Protein AF-A0A068NVN5-F1 (afdb_monomer)

Secondary structure (DSSP, 8-state):
--HHHHHHHHHHHHH-TTT--HHHHHHHHHHHHHHT--TTHHHHHHHHHHHHHHHHHHHHTTS-HHHHHHHHHHHHHHHHHHHHHHHHHHHTHHHHHHHHHHHHHHHHHHHHHHHHHHTS----PPPPHHHHHHHHHHHHH-TT-HHHHHHHH-

Organism: NCBI:txid661478

pLDDT: mean 79.64, std 9.5, range [50.78, 91.25]

Radius of gyration: 23.35 Å; Cα contacts (8 Å, |Δi|>4): 118; chains: 1; bounding box: 55×25×64 Å

Mean predicted aligned error: 10.48 Å

Solvent-accessible surface area (backbone atoms only — not comparable to full-atom values): 8591 Å² total; per-residue (Å²): 131,62,71,66,64,52,50,52,54,39,48,47,32,52,70,35,81,92,54,51,39,66,66,56,49,44,49,53,51,51,52,57,53,60,73,66,49,78,76,72,49,44,55,53,53,16,49,54,27,37,52,52,13,52,51,45,53,61,53,37,77,78,46,59,73,77,56,29,69,65,48,49,60,54,19,50,48,27,38,51,51,15,50,53,33,43,4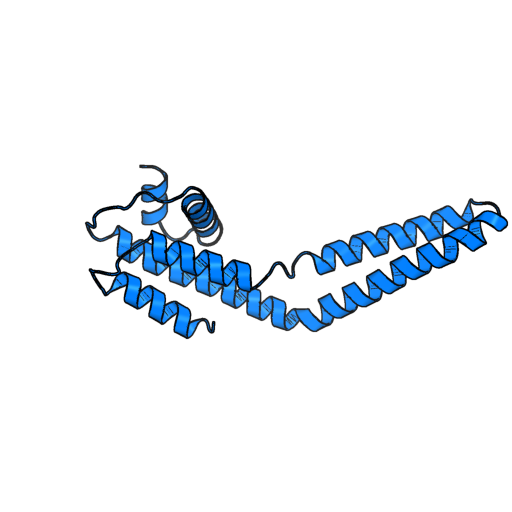8,54,45,58,72,44,42,62,61,47,50,53,50,51,52,50,49,53,50,51,48,52,53,48,49,57,36,43,44,61,51,67,75,43,98,63,91,80,73,85,72,52,72,71,46,50,54,50,50,53,53,43,47,74,75,48,77,82,56,67,65,58,56,49,69,74,76,110

Structure (mmCIF, N/CA/C/O backbone):
data_AF-A0A068NVN5-F1
#
_entry.id   AF-A0A068NVN5-F1
#
loop_
_atom_site.group_PDB
_atom_site.id
_atom_site.type_symbol
_atom_site.label_atom_id
_atom_site.label_alt_id
_atom_site.label_comp_id
_atom_site.label_asym_id
_atom_site.label_entity_id
_atom_site.label_seq_id
_atom_site.pdbx_PDB_ins_code
_atom_site.Cartn_x
_atom_site.Cartn_y
_atom_site.Cartn_z
_atom_site.occupancy
_atom_site.B_iso_or_equiv
_atom_site.auth_seq_id
_atom_site.auth_comp_id
_atom_site.auth_asym_id
_atom_site.auth_atom_id
_atom_site.pdbx_PDB_model_num
ATOM 1 N N . MET A 1 1 ? 3.535 -1.282 13.995 1.00 75.00 1 MET A N 1
ATOM 2 C CA . MET A 1 1 ? 2.955 -2.005 15.143 1.00 75.00 1 MET A CA 1
ATOM 3 C C . MET A 1 1 ? 2.669 -3.443 14.727 1.00 75.00 1 MET A C 1
ATOM 5 O O . MET A 1 1 ? 2.197 -3.613 13.598 1.00 75.00 1 MET A O 1
ATOM 9 N N . PRO A 1 2 ? 3.008 -4.453 15.550 1.00 83.38 2 PRO A N 1
ATOM 10 C CA . PRO A 1 2 ? 2.592 -5.840 15.318 1.00 83.38 2 PRO A CA 1
ATOM 11 C C . PRO A 1 2 ? 1.057 -5.949 15.304 1.00 83.38 2 PRO A C 1
ATOM 13 O O . PRO A 1 2 ? 0.369 -5.075 15.832 1.00 83.38 2 PRO A O 1
ATOM 16 N N . VAL A 1 3 ? 0.511 -6.961 14.626 1.00 83.81 3 VAL A N 1
ATOM 17 C CA . VAL A 1 3 ? -0.946 -7.087 14.413 1.00 83.81 3 VAL A CA 1
ATOM 18 C C . VAL A 1 3 ? -1.669 -7.369 15.733 1.00 83.81 3 VAL A C 1
ATOM 20 O O . VAL A 1 3 ? -2.780 -6.893 15.944 1.00 83.81 3 VAL A O 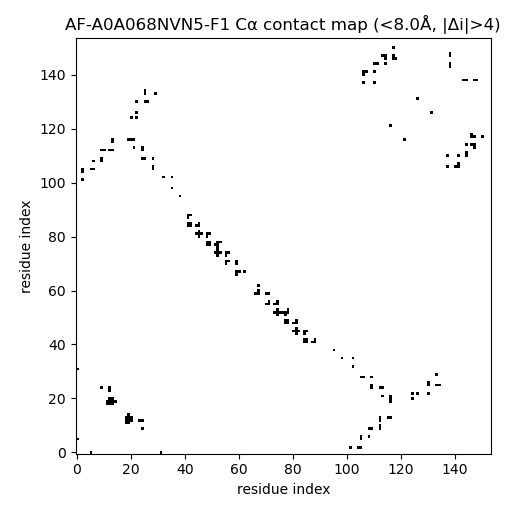1
ATOM 23 N N . GLU A 1 4 ? -1.000 -8.061 16.647 1.00 86.25 4 GLU A N 1
ATOM 24 C CA . GLU A 1 4 ? -1.485 -8.430 17.972 1.00 86.25 4 GLU A CA 1
ATOM 25 C C . GLU A 1 4 ? -1.773 -7.187 18.830 1.00 86.25 4 GLU A C 1
ATOM 27 O O . GLU A 1 4 ? -2.867 -7.042 19.366 1.00 86.25 4 GLU A O 1
ATOM 32 N N . GLU A 1 5 ? -0.849 -6.221 18.869 1.00 86.88 5 GLU A N 1
ATOM 33 C CA . GLU A 1 5 ? -1.046 -4.962 19.607 1.00 86.88 5 GLU A CA 1
ATOM 34 C C . GLU A 1 5 ? -2.167 -4.107 18.977 1.00 86.88 5 GLU A C 1
ATOM 36 O O . GLU A 1 5 ? -2.902 -3.405 19.674 1.00 86.88 5 GLU A O 1
ATOM 41 N N . ILE A 1 6 ? -2.353 -4.184 17.651 1.00 86.56 6 ILE A N 1
ATOM 42 C CA . ILE A 1 6 ? -3.479 -3.522 16.970 1.00 86.56 6 ILE A CA 1
ATOM 43 C C . ILE A 1 6 ? -4.808 -4.162 17.399 1.00 86.56 6 ILE A C 1
ATOM 45 O O . ILE A 1 6 ? -5.768 -3.438 17.675 1.00 86.56 6 ILE A O 1
ATOM 49 N N . ALA A 1 7 ? -4.859 -5.494 17.486 1.00 86.69 7 ALA A N 1
ATOM 50 C CA . ALA A 1 7 ? -6.036 -6.228 17.939 1.00 86.69 7 ALA A CA 1
ATOM 51 C C . ALA A 1 7 ? -6.421 -5.843 19.377 1.00 86.69 7 ALA A C 1
ATOM 53 O O . ALA A 1 7 ? -7.589 -5.550 19.632 1.00 86.69 7 ALA A O 1
ATOM 54 N N . GLU A 1 8 ? -5.446 -5.747 20.285 1.00 87.75 8 GLU A N 1
ATOM 55 C CA . GLU A 1 8 ? -5.670 -5.305 21.669 1.00 87.75 8 GLU A CA 1
ATOM 56 C C . GLU A 1 8 ? -6.242 -3.883 21.734 1.00 87.75 8 GLU A C 1
ATOM 58 O O . GLU A 1 8 ? -7.204 -3.627 22.460 1.00 87.75 8 GLU A O 1
ATOM 63 N N . ARG A 1 9 ? -5.717 -2.948 20.929 1.00 84.69 9 ARG A N 1
ATOM 64 C CA . ARG A 1 9 ? -6.247 -1.574 20.874 1.00 84.69 9 ARG A CA 1
ATOM 65 C C . ARG A 1 9 ? -7.665 -1.515 20.322 1.00 84.69 9 ARG A C 1
ATOM 67 O O . ARG A 1 9 ? -8.476 -0.722 20.803 1.00 84.69 9 ARG A O 1
ATOM 74 N N . PHE A 1 10 ? -7.979 -2.329 19.317 1.00 87.81 10 PHE A N 1
ATOM 75 C CA . PHE A 1 10 ? -9.347 -2.446 18.820 1.00 87.81 10 PHE A CA 1
ATOM 76 C C . PHE A 1 10 ? -10.273 -3.036 19.877 1.00 87.81 10 PHE A C 1
ATOM 78 O O . PHE A 1 10 ? -11.377 -2.529 20.058 1.00 87.81 10 PHE A O 1
ATOM 85 N N . GLU A 1 11 ? -9.823 -4.040 20.624 1.00 85.44 11 GLU A N 1
ATOM 86 C CA . GLU A 1 11 ? -10.604 -4.626 21.706 1.00 85.44 11 GLU A CA 1
ATOM 87 C C . GLU A 1 11 ? -10.858 -3.629 22.844 1.00 85.44 11 GLU A C 1
ATOM 89 O O . GLU A 1 11 ? -11.993 -3.527 23.310 1.00 85.44 11 GLU A O 1
ATOM 94 N N . GLN A 1 12 ? -9.864 -2.826 23.229 1.00 84.75 12 GLN A N 1
ATOM 95 C CA . GLN A 1 12 ? -10.041 -1.715 24.174 1.00 84.75 12 GLN A CA 1
ATOM 96 C C . GLN A 1 12 ? -11.086 -0.712 23.665 1.00 84.75 12 GLN A C 1
ATOM 98 O O . GLN A 1 12 ? -11.999 -0.340 24.402 1.00 84.75 12 GLN A O 1
ATOM 103 N N . CYS A 1 13 ? -11.027 -0.356 22.376 1.00 81.50 13 CYS A N 1
ATOM 104 C CA . CYS A 1 13 ? -12.021 0.503 21.724 1.00 81.50 13 CYS A CA 1
ATOM 105 C C . CYS A 1 13 ? -13.424 -0.124 21.653 1.00 81.50 13 CYS A C 1
ATOM 107 O O . CYS A 1 13 ? -14.382 0.588 21.377 1.00 81.50 13 CYS A O 1
ATOM 109 N N . VAL A 1 14 ? -13.583 -1.433 21.853 1.00 83.94 14 VAL A N 1
ATOM 110 C CA . VAL A 1 14 ? -14.904 -2.078 21.918 1.00 83.94 14 VAL A CA 1
ATOM 111 C C . VAL A 1 14 ? -15.381 -2.229 23.359 1.00 83.94 14 VAL A C 1
ATOM 113 O O . VAL A 1 14 ? -16.564 -2.005 23.620 1.00 83.94 14 VAL A O 1
ATOM 116 N N . ARG A 1 15 ? -14.494 -2.626 24.278 1.00 82.94 15 ARG A N 1
ATOM 117 C CA . ARG A 1 15 ? -14.827 -2.971 25.668 1.00 82.94 15 ARG A CA 1
ATOM 118 C C . ARG A 1 15 ? -15.029 -1.757 26.563 1.00 82.94 15 ARG A C 1
ATOM 120 O O . ARG A 1 15 ? -15.884 -1.807 27.440 1.00 82.94 15 ARG A O 1
ATOM 127 N N . GLU A 1 16 ? -14.256 -0.690 26.376 1.00 80.06 16 GLU A N 1
ATOM 128 C CA . GLU A 1 16 ? -14.316 0.472 27.261 1.00 80.06 16 GLU A CA 1
ATOM 129 C C . GLU A 1 16 ? -15.396 1.463 26.804 1.00 80.06 16 GLU A C 1
ATOM 131 O O . GLU A 1 16 ? -15.252 2.074 25.742 1.00 80.06 16 GLU A O 1
ATOM 136 N N . PRO A 1 17 ? -16.459 1.706 27.598 1.00 69.38 17 PRO A N 1
ATOM 137 C CA . PRO A 1 17 ? -17.537 2.615 27.203 1.00 69.38 17 PRO A CA 1
ATOM 138 C C . PRO A 1 17 ? -17.049 4.051 26.960 1.00 69.38 17 PRO A C 1
ATOM 140 O O . PRO A 1 17 ? -17.569 4.755 26.101 1.00 69.38 17 PRO A O 1
ATOM 143 N N . SER A 1 18 ? -16.022 4.492 27.691 1.00 69.50 18 SER A N 1
ATOM 144 C CA . SER A 1 18 ? -15.400 5.813 27.533 1.00 69.50 18 SER A CA 1
ATOM 145 C C . SER A 1 18 ? -14.580 5.948 26.244 1.00 69.50 18 SER A C 1
ATOM 147 O O . SER A 1 18 ? -14.473 7.052 25.706 1.00 69.50 18 SER A O 1
ATOM 149 N N . MET A 1 19 ? -14.016 4.846 25.735 1.00 66.19 19 MET A N 1
ATOM 150 C CA . MET A 1 19 ? -13.179 4.819 24.528 1.00 66.19 19 MET A CA 1
ATOM 151 C C . MET A 1 19 ? -13.906 4.275 23.296 1.00 66.19 19 MET A C 1
ATOM 153 O O . MET A 1 19 ? -13.351 4.307 22.193 1.00 66.19 19 MET A O 1
ATOM 157 N N . ARG A 1 20 ? -15.158 3.828 23.451 1.00 68.38 20 ARG A N 1
ATOM 158 C CA . ARG A 1 20 ? -15.944 3.245 22.369 1.00 68.38 20 ARG A CA 1
ATOM 159 C C . ARG A 1 20 ? -16.169 4.232 21.231 1.00 68.38 20 ARG A C 1
ATOM 161 O O . ARG A 1 20 ? -16.946 5.179 21.339 1.00 68.38 20 ARG A O 1
ATOM 168 N N . SER A 1 21 ? -15.453 4.027 20.125 1.00 77.94 21 SER A N 1
ATOM 169 C CA . SER A 1 21 ? -15.405 4.995 19.030 1.00 77.94 21 SER A CA 1
ATOM 170 C C . SER A 1 21 ? -15.039 4.350 17.694 1.00 77.94 21 SER A C 1
ATOM 172 O O . SER A 1 21 ? -13.881 4.015 17.441 1.00 77.94 21 SER A O 1
ATOM 174 N N . ALA A 1 22 ? -16.013 4.285 16.781 1.00 79.25 22 ALA A N 1
ATOM 175 C CA . ALA A 1 22 ? -15.782 3.897 15.386 1.00 79.25 22 ALA A CA 1
ATOM 176 C C . ALA A 1 22 ? -14.739 4.803 14.699 1.00 79.25 22 ALA A C 1
ATOM 178 O O . ALA A 1 22 ? -13.895 4.342 13.935 1.00 79.25 22 ALA A O 1
ATOM 179 N N . SER A 1 23 ? -14.739 6.094 15.044 1.00 81.50 23 SER A N 1
ATOM 180 C CA . SER A 1 23 ? -13.762 7.086 14.581 1.00 81.50 23 SER A CA 1
ATOM 181 C C . SER A 1 23 ? -12.322 6.730 14.993 1.00 81.50 23 SER A C 1
ATOM 183 O O . SER A 1 23 ? -11.396 6.891 14.195 1.00 81.50 23 SER A O 1
ATOM 185 N N . ALA A 1 24 ? -12.123 6.182 16.200 1.00 83.44 24 ALA A N 1
ATOM 186 C CA . ALA A 1 24 ? -10.805 5.747 16.668 1.00 83.44 24 ALA A CA 1
ATOM 187 C C . ALA A 1 24 ? -10.317 4.497 15.924 1.00 83.44 24 ALA A C 1
ATOM 189 O O . ALA A 1 24 ? -9.178 4.485 15.454 1.00 83.44 24 ALA A O 1
ATOM 190 N N . VAL A 1 25 ? -11.189 3.496 15.744 1.00 84.69 25 VAL A N 1
ATOM 191 C CA . VAL A 1 25 ? -10.880 2.278 14.973 1.00 84.69 25 VAL A CA 1
ATOM 192 C C . VAL A 1 25 ? -10.481 2.632 13.538 1.00 84.69 25 VAL A C 1
ATOM 194 O O . VAL A 1 25 ? -9.452 2.167 13.045 1.00 84.69 25 VAL A O 1
ATOM 197 N N . LEU A 1 26 ? -11.227 3.530 12.887 1.00 85.56 26 LEU A N 1
ATOM 198 C CA . LEU A 1 26 ? -10.933 3.988 11.525 1.00 85.56 26 LEU A CA 1
ATOM 199 C C . LEU A 1 26 ? -9.621 4.772 11.432 1.00 85.56 26 LEU A C 1
ATOM 201 O O . LEU A 1 26 ? -8.851 4.569 10.493 1.00 85.56 26 LEU A O 1
ATOM 205 N N . ARG A 1 27 ? -9.327 5.631 12.416 1.00 86.25 27 ARG A N 1
ATOM 206 C CA . ARG A 1 27 ? -8.060 6.371 12.461 1.00 86.25 27 ARG A CA 1
ATOM 207 C C . ARG A 1 27 ? -6.863 5.430 12.605 1.00 86.25 27 ARG A C 1
ATOM 209 O O . ARG A 1 27 ? -5.938 5.528 11.806 1.00 86.25 27 ARG A O 1
ATOM 216 N N . ILE A 1 28 ? -6.905 4.504 13.567 1.00 86.38 28 ILE A N 1
ATOM 217 C CA . ILE A 1 28 ? -5.833 3.518 13.790 1.00 86.38 28 ILE A CA 1
ATOM 218 C C . ILE A 1 28 ? -5.626 2.678 12.527 1.00 86.38 28 ILE A C 1
ATOM 220 O O . ILE A 1 28 ? -4.495 2.507 12.080 1.00 86.38 28 ILE A O 1
ATOM 224 N N . THR A 1 29 ? -6.714 2.212 11.910 1.00 86.75 29 THR A N 1
ATOM 225 C CA . THR A 1 29 ? -6.662 1.440 10.661 1.00 86.75 29 THR A CA 1
ATOM 226 C C . THR A 1 29 ? -5.931 2.217 9.568 1.00 86.75 29 THR A C 1
ATOM 228 O O . THR A 1 29 ? -4.963 1.720 8.996 1.00 86.75 29 THR A O 1
ATOM 231 N N . ARG A 1 30 ? -6.323 3.472 9.321 1.00 86.62 30 ARG A N 1
ATOM 232 C CA . ARG A 1 30 ? -5.673 4.318 8.314 1.00 86.62 30 ARG A CA 1
ATOM 233 C C . ARG A 1 30 ? -4.199 4.564 8.624 1.00 86.62 30 ARG A C 1
ATOM 235 O O . ARG A 1 30 ? -3.376 4.433 7.725 1.00 86.62 30 ARG A O 1
ATOM 242 N N . GLU A 1 31 ? -3.861 4.908 9.864 1.00 86.38 31 GLU A N 1
ATOM 243 C CA . GLU A 1 31 ? -2.476 5.158 10.280 1.00 86.38 31 GLU A CA 1
ATOM 244 C C . GLU A 1 31 ? -1.592 3.926 10.057 1.00 86.38 31 GLU A C 1
ATOM 246 O O . GLU A 1 31 ? -0.509 4.047 9.485 1.00 86.38 31 GLU A O 1
ATOM 251 N N . GLN A 1 32 ? -2.061 2.733 10.437 1.00 85.62 32 GLN A N 1
ATOM 252 C CA . GLN A 1 32 ? -1.281 1.501 10.286 1.00 85.62 32 GLN A CA 1
ATOM 253 C C . GLN A 1 32 ? -1.139 1.070 8.823 1.00 85.62 32 GLN A C 1
ATOM 255 O O . GLN A 1 32 ? -0.074 0.600 8.430 1.00 85.62 32 GLN A O 1
ATOM 260 N N . ILE A 1 33 ? -2.169 1.266 7.999 1.00 81.00 33 ILE A N 1
ATOM 261 C CA . ILE A 1 33 ? -2.107 0.960 6.563 1.00 81.00 33 ILE A CA 1
ATOM 262 C C . ILE A 1 33 ? -1.198 1.955 5.839 1.00 81.00 33 ILE A C 1
ATOM 264 O O . ILE A 1 33 ? -0.350 1.560 5.041 1.00 81.00 33 ILE A O 1
ATOM 268 N N . HIS A 1 34 ? -1.319 3.247 6.149 1.00 79.19 34 HIS A N 1
ATOM 269 C CA . HIS A 1 34 ? -0.483 4.280 5.546 1.00 79.19 34 HIS A CA 1
ATOM 270 C C . HIS A 1 34 ? 0.991 4.112 5.938 1.00 79.19 34 HIS A C 1
ATOM 272 O O . HIS A 1 34 ? 1.870 4.221 5.084 1.00 79.19 34 HIS A O 1
ATOM 278 N N . ALA A 1 35 ? 1.269 3.783 7.204 1.00 77.38 35 ALA A N 1
ATOM 279 C CA . ALA A 1 35 ? 2.621 3.499 7.685 1.00 77.38 35 ALA A CA 1
ATOM 280 C C . ALA A 1 35 ? 3.249 2.265 7.017 1.00 77.38 35 ALA A C 1
ATOM 282 O O . ALA A 1 35 ? 4.465 2.208 6.852 1.00 77.38 35 ALA A O 1
ATOM 283 N N . ARG A 1 36 ? 2.433 1.288 6.600 1.00 73.81 36 ARG A N 1
ATOM 284 C CA . ARG A 1 36 ? 2.896 0.085 5.889 1.00 73.81 36 ARG A CA 1
ATOM 285 C C . ARG A 1 36 ? 3.226 0.327 4.415 1.00 73.81 36 ARG A C 1
ATOM 287 O O . ARG A 1 36 ? 3.863 -0.530 3.809 1.00 73.81 36 ARG A O 1
ATOM 294 N N . GLY A 1 37 ? 2.902 1.515 3.898 1.00 62.25 37 GLY A N 1
ATOM 295 C CA . GLY A 1 37 ? 3.490 2.093 2.696 1.00 62.25 37 GLY A CA 1
ATOM 296 C C . GLY A 1 37 ? 3.105 1.408 1.383 1.00 62.25 37 GLY A C 1
ATOM 297 O O . GLY A 1 37 ? 3.028 0.189 1.248 1.00 62.25 37 GLY A O 1
ATOM 298 N N . GLN A 1 38 ? 2.916 2.221 0.343 1.00 60.00 38 GLN A N 1
ATOM 299 C CA . GLN A 1 38 ? 2.643 1.764 -1.018 1.00 60.00 38 GLN A CA 1
ATOM 300 C C . GLN A 1 38 ? 3.899 1.165 -1.682 1.00 60.00 38 GLN A C 1
ATOM 302 O O . GLN A 1 38 ? 4.400 1.672 -2.683 1.00 60.00 38 GLN A O 1
ATOM 307 N N . LEU A 1 39 ? 4.355 -0.000 -1.215 1.00 56.72 39 LEU A N 1
ATOM 308 C CA . LEU A 1 39 ? 5.371 -0.829 -1.891 1.00 56.72 39 LEU A CA 1
ATOM 309 C C . LEU A 1 39 ? 4.933 -1.283 -3.303 1.00 56.72 39 LEU A C 1
ATOM 311 O O . LEU A 1 39 ? 5.682 -1.934 -4.034 1.00 56.72 39 LEU A O 1
ATOM 315 N N . SER A 1 40 ? 3.705 -0.947 -3.709 1.00 60.97 40 SER A N 1
ATOM 316 C CA . SER A 1 40 ? 3.145 -1.256 -5.021 1.00 60.97 40 SER A CA 1
ATOM 317 C C . SER A 1 40 ? 3.637 -0.381 -6.169 1.00 60.97 40 SER A C 1
ATOM 319 O O . SER A 1 40 ? 3.431 -0.769 -7.321 1.00 60.97 40 SER A O 1
ATOM 321 N N . ILE A 1 41 ? 4.301 0.748 -5.891 1.00 70.88 41 ILE A N 1
ATOM 322 C CA . ILE A 1 41 ? 4.738 1.671 -6.945 1.00 70.88 41 ILE A CA 1
ATOM 323 C C . ILE A 1 41 ? 6.076 1.269 -7.579 1.00 70.88 41 ILE A C 1
ATOM 325 O O . ILE A 1 41 ? 6.258 1.477 -8.774 1.00 70.88 41 ILE A O 1
ATOM 329 N N . TYR A 1 42 ? 6.971 0.606 -6.837 1.00 73.62 42 TYR A N 1
ATOM 330 C CA . TYR A 1 42 ? 8.298 0.207 -7.332 1.00 73.62 42 TYR A CA 1
ATOM 331 C C . TYR A 1 42 ? 8.273 -0.722 -8.556 1.00 73.62 42 TYR A C 1
ATOM 333 O O . TYR A 1 42 ? 8.979 -0.421 -9.514 1.00 73.62 42 TYR A O 1
ATOM 341 N N . PRO A 1 43 ? 7.450 -1.793 -8.613 1.00 77.62 43 PRO A N 1
ATOM 342 C CA . PRO A 1 43 ? 7.372 -2.619 -9.817 1.00 77.62 43 PRO A CA 1
ATOM 343 C C . PRO A 1 43 ? 6.789 -1.859 -11.009 1.00 77.62 43 PRO A C 1
ATOM 345 O O . PRO A 1 43 ? 7.186 -2.113 -12.140 1.00 77.62 43 PRO A O 1
ATOM 348 N N . LYS A 1 44 ? 5.858 -0.924 -10.762 1.00 81.81 44 LYS A N 1
ATOM 349 C CA . LYS A 1 44 ? 5.315 -0.073 -11.824 1.00 81.81 44 LYS A CA 1
ATOM 350 C C . LYS A 1 44 ? 6.422 0.820 -12.369 1.00 81.81 44 LYS A C 1
ATOM 352 O O . LYS A 1 44 ? 6.667 0.789 -13.563 1.00 81.81 44 LYS A O 1
ATOM 357 N N . LEU A 1 45 ? 7.128 1.552 -11.506 1.00 83.44 45 LEU A N 1
ATOM 358 C CA . LEU A 1 45 ? 8.252 2.404 -11.905 1.00 83.44 45 LEU A CA 1
ATOM 359 C C . LEU A 1 45 ? 9.337 1.613 -12.644 1.00 83.44 45 LEU A C 1
ATOM 361 O O . LEU A 1 45 ? 9.791 2.067 -13.687 1.00 83.44 45 LEU A O 1
ATOM 365 N N . ALA A 1 46 ? 9.699 0.420 -12.160 1.00 85.81 46 ALA A N 1
ATOM 366 C CA . ALA A 1 46 ? 10.641 -0.461 -12.848 1.00 85.81 46 ALA A CA 1
ATOM 367 C C . ALA A 1 46 ? 10.186 -0.758 -14.286 1.00 85.81 46 ALA A C 1
ATOM 369 O O . ALA A 1 46 ? 10.977 -0.623 -15.212 1.00 85.81 46 ALA A O 1
ATOM 370 N N . LEU A 1 47 ? 8.901 -1.080 -14.481 1.00 88.12 47 LEU A N 1
ATOM 371 C CA . LEU A 1 47 ? 8.332 -1.322 -15.806 1.00 88.12 47 LEU A CA 1
ATOM 372 C C . LEU A 1 47 ? 8.405 -0.080 -16.711 1.00 88.12 47 LEU A C 1
ATOM 374 O O . LEU A 1 47 ? 8.846 -0.199 -17.847 1.00 88.12 47 LEU A O 1
ATOM 378 N N . TRP A 1 48 ? 8.062 1.110 -16.206 1.00 89.81 48 TRP A N 1
ATOM 379 C CA . TRP A 1 48 ? 8.159 2.360 -16.978 1.00 89.81 48 TRP A CA 1
ATOM 380 C C . TRP A 1 48 ? 9.595 2.652 -17.438 1.00 89.81 48 TRP A C 1
ATOM 382 O O . TRP A 1 48 ? 9.816 3.030 -18.588 1.00 89.81 48 TRP A O 1
ATOM 392 N N . PHE A 1 49 ? 10.584 2.461 -16.560 1.00 87.75 49 PHE A N 1
ATOM 393 C CA . PHE A 1 49 ? 11.995 2.641 -16.915 1.00 87.75 49 PHE A CA 1
ATOM 394 C C . PHE A 1 49 ? 12.487 1.579 -17.904 1.00 87.75 49 PHE A C 1
ATOM 396 O O . PHE A 1 49 ? 13.269 1.905 -18.799 1.00 87.75 49 PHE A O 1
ATOM 403 N N . LEU A 1 50 ? 12.011 0.336 -17.781 1.00 89.38 50 LEU A N 1
ATOM 404 C CA . LEU A 1 50 ? 12.302 -0.732 -18.735 1.00 89.38 50 LEU A CA 1
ATOM 405 C C . LEU A 1 50 ? 11.768 -0.383 -20.126 1.00 89.38 50 LEU A C 1
ATOM 407 O O . LEU A 1 50 ? 12.525 -0.396 -21.092 1.00 89.38 50 LEU A O 1
ATOM 411 N N . GLU A 1 51 ? 10.484 -0.035 -20.219 1.00 91.25 51 GLU A N 1
ATOM 412 C CA . GLU A 1 51 ? 9.826 0.337 -21.473 1.00 91.25 51 GLU A CA 1
ATOM 413 C C . GLU A 1 51 ? 10.502 1.550 -22.113 1.00 91.25 51 GLU A C 1
ATOM 415 O O . GLU A 1 51 ? 10.846 1.509 -23.294 1.00 91.25 51 GLU A O 1
ATOM 420 N N . GLY A 1 52 ? 10.778 2.597 -21.329 1.00 89.25 52 GLY A N 1
ATOM 421 C CA . GLY A 1 52 ? 11.481 3.787 -21.805 1.00 89.25 52 GLY A CA 1
ATOM 422 C C . GLY A 1 52 ? 12.895 3.479 -22.304 1.00 89.25 52 GLY A C 1
ATOM 423 O O . GLY A 1 52 ? 13.279 3.927 -23.384 1.00 89.25 52 GLY A O 1
ATOM 424 N N . GLY A 1 53 ? 13.660 2.673 -21.560 1.00 86.75 53 GLY A N 1
ATOM 425 C CA . GLY A 1 53 ? 15.012 2.260 -21.942 1.00 86.75 53 GLY A CA 1
ATOM 426 C C . GLY A 1 53 ? 15.039 1.420 -23.220 1.00 86.75 53 GLY A C 1
ATOM 427 O O . GLY A 1 53 ? 15.850 1.675 -24.111 1.00 86.75 53 GLY A O 1
ATOM 428 N N . VAL A 1 54 ? 14.116 0.462 -23.357 1.00 90.38 54 VAL A N 1
ATOM 429 C CA . VAL A 1 54 ? 13.975 -0.363 -24.568 1.00 90.38 54 VAL A CA 1
ATOM 430 C C . VAL A 1 54 ? 13.528 0.484 -25.760 1.00 90.38 54 VAL A C 1
ATOM 432 O O . VAL A 1 54 ? 14.104 0.363 -26.841 1.00 90.38 54 VAL A O 1
ATOM 435 N N . ALA A 1 55 ? 12.556 1.380 -25.577 1.00 90.31 55 ALA A N 1
ATOM 436 C CA . ALA A 1 55 ? 12.093 2.278 -26.631 1.00 90.31 55 ALA A CA 1
ATOM 437 C C . ALA A 1 55 ? 13.218 3.199 -27.126 1.00 90.31 55 ALA A C 1
ATOM 439 O O . ALA A 1 55 ? 13.396 3.350 -28.333 1.00 90.31 55 ALA A O 1
ATOM 440 N N . LEU A 1 56 ? 14.024 3.755 -26.214 1.00 87.81 56 LEU A N 1
ATOM 441 C CA . LEU A 1 56 ? 15.196 4.565 -26.557 1.00 87.81 56 LEU A CA 1
ATOM 442 C C . LEU A 1 56 ? 16.255 3.755 -27.315 1.00 87.81 56 LEU A C 1
ATOM 444 O O . LEU A 1 56 ? 16.809 4.259 -28.292 1.00 87.81 56 LEU A O 1
ATOM 448 N N . LEU A 1 57 ? 16.513 2.501 -26.924 1.00 88.12 57 LEU A N 1
ATOM 449 C CA . LEU A 1 57 ? 17.432 1.625 -27.658 1.00 88.12 57 LEU A CA 1
ATOM 450 C C . LEU A 1 57 ? 16.939 1.345 -29.080 1.00 88.12 57 LEU A C 1
ATOM 452 O O . LEU A 1 57 ? 17.713 1.469 -30.029 1.00 88.12 57 LEU A O 1
ATOM 456 N N . LEU A 1 58 ? 15.659 1.007 -29.241 1.00 89.44 58 LEU A N 1
ATOM 457 C CA . LEU A 1 58 ? 15.069 0.734 -30.551 1.00 89.44 58 LEU A CA 1
ATOM 458 C C . LEU A 1 58 ? 15.066 1.990 -31.430 1.00 89.44 58 LEU A C 1
ATOM 460 O O . LEU A 1 58 ? 15.489 1.932 -32.583 1.00 89.44 58 LEU A O 1
ATOM 464 N N . ALA A 1 59 ? 14.670 3.136 -30.870 1.00 86.38 59 ALA A N 1
ATOM 465 C CA . ALA A 1 59 ? 14.679 4.420 -31.561 1.00 86.38 59 ALA A CA 1
ATOM 466 C C . ALA A 1 59 ? 16.097 4.843 -31.969 1.00 86.38 59 ALA A C 1
ATOM 468 O O . ALA A 1 59 ? 16.286 5.363 -33.069 1.00 86.38 59 ALA A O 1
ATOM 469 N N . SER A 1 60 ? 17.110 4.562 -31.139 1.00 85.12 60 SER A N 1
ATOM 470 C CA . SER A 1 60 ? 18.501 4.918 -31.439 1.00 85.12 60 SER A CA 1
ATOM 471 C C . SER A 1 60 ? 18.994 4.307 -32.753 1.00 85.12 60 SER A C 1
ATOM 473 O O . SER A 1 60 ? 19.785 4.932 -33.456 1.00 85.12 60 SER A O 1
ATOM 475 N N . ARG A 1 61 ? 18.467 3.144 -33.160 1.00 85.38 61 ARG A N 1
ATOM 476 C CA . ARG A 1 61 ? 18.871 2.476 -34.403 1.00 85.38 61 ARG A CA 1
ATOM 477 C C . ARG A 1 61 ? 18.497 3.249 -35.669 1.00 85.38 61 ARG A C 1
ATOM 479 O O . ARG A 1 61 ? 19.124 3.032 -36.703 1.00 85.38 61 ARG A O 1
ATOM 486 N N . PHE A 1 62 ? 17.531 4.159 -35.569 1.00 90.19 62 PHE A N 1
ATOM 487 C CA . PHE A 1 62 ? 17.070 5.024 -36.655 1.00 90.19 62 PHE A CA 1
ATOM 488 C C . PHE A 1 62 ? 17.676 6.435 -36.600 1.00 90.19 62 PHE A C 1
ATOM 490 O O . PHE A 1 62 ? 17.394 7.253 -37.473 1.00 90.19 62 PHE A O 1
ATOM 497 N N . LEU A 1 63 ? 18.503 6.738 -35.592 1.00 88.00 63 LEU A N 1
ATOM 498 C CA . LEU A 1 63 ? 19.126 8.051 -35.422 1.00 88.00 63 LEU A CA 1
ATOM 499 C C . LEU A 1 63 ? 20.519 8.123 -36.072 1.00 88.00 63 LEU A C 1
ATOM 501 O O . LEU A 1 63 ? 21.207 7.102 -36.158 1.00 88.00 63 LEU A O 1
ATOM 505 N N . PRO A 1 64 ? 20.981 9.322 -36.473 1.00 88.94 64 PRO A N 1
ATOM 506 C CA . PRO A 1 64 ? 22.361 9.549 -36.899 1.00 88.94 64 PRO A CA 1
ATOM 507 C C . PRO A 1 64 ? 23.374 9.167 -35.808 1.00 88.94 64 PRO A C 1
ATOM 509 O O . PRO A 1 64 ? 23.092 9.285 -34.613 1.00 88.94 64 PRO A O 1
ATOM 512 N N . ALA A 1 65 ? 24.579 8.752 -36.211 1.00 85.69 65 ALA A N 1
ATOM 513 C CA . ALA A 1 65 ? 25.613 8.242 -35.302 1.00 85.69 65 ALA A CA 1
ATOM 514 C C . ALA A 1 65 ? 26.006 9.230 -34.183 1.00 85.69 65 ALA A C 1
ATOM 516 O O . ALA A 1 65 ? 26.293 8.811 -33.060 1.00 85.69 65 ALA A O 1
ATOM 517 N N . ASP A 1 66 ? 25.977 10.535 -34.457 1.00 86.25 66 ASP A N 1
ATOM 518 C CA . ASP A 1 66 ? 26.295 11.565 -33.461 1.00 86.25 66 ASP A CA 1
ATOM 519 C C . ASP A 1 66 ? 25.211 11.682 -32.381 1.00 86.25 66 ASP A C 1
ATOM 521 O O . ASP A 1 66 ? 25.514 11.860 -31.202 1.00 86.25 66 ASP A O 1
ATOM 525 N N . THR A 1 67 ? 23.944 11.480 -32.752 1.00 84.94 67 THR A N 1
ATOM 526 C CA . THR A 1 67 ? 22.818 11.458 -31.811 1.00 84.94 67 THR A CA 1
ATOM 527 C C . THR A 1 67 ? 22.777 10.150 -31.019 1.00 84.94 67 THR A C 1
ATOM 529 O O . THR A 1 67 ? 22.486 10.166 -29.823 1.00 84.94 67 THR A O 1
ATOM 532 N N . GLN A 1 68 ? 23.140 9.018 -31.635 1.00 85.12 68 GLN A N 1
ATOM 533 C CA . GLN A 1 68 ? 23.226 7.723 -30.946 1.00 85.12 68 GLN A CA 1
ATOM 534 C C . GLN A 1 68 ? 24.166 7.772 -29.737 1.00 85.12 68 GLN A C 1
ATOM 536 O O . GLN A 1 68 ? 23.801 7.300 -28.661 1.00 85.12 68 GLN A O 1
ATOM 541 N N . LYS A 1 69 ? 25.341 8.402 -29.875 1.00 84.12 69 LYS A N 1
ATOM 542 C CA . LYS A 1 69 ? 26.317 8.547 -28.777 1.00 84.12 69 LYS A CA 1
ATOM 543 C C . LYS A 1 69 ? 25.757 9.307 -27.570 1.00 84.12 69 LYS A C 1
ATOM 545 O O . LYS A 1 69 ? 26.168 9.036 -26.447 1.00 84.12 69 LYS A O 1
ATOM 550 N N . SER A 1 70 ? 24.820 10.229 -27.792 1.00 84.50 70 SER A N 1
ATOM 551 C CA . SER A 1 70 ? 24.169 11.002 -26.727 1.00 84.50 70 SER A CA 1
ATOM 552 C C . SER A 1 70 ? 22.994 10.252 -26.083 1.00 84.50 70 SER A C 1
ATOM 554 O O . SER A 1 70 ? 22.797 10.338 -24.874 1.00 84.50 70 SER A O 1
ATOM 556 N N . VAL A 1 71 ? 22.244 9.471 -26.866 1.00 83.69 71 VAL A N 1
ATOM 557 C CA . VAL A 1 71 ? 21.044 8.746 -26.407 1.00 83.69 71 VAL A CA 1
ATOM 558 C C . VAL A 1 71 ? 21.386 7.434 -25.691 1.00 83.69 71 VAL A C 1
ATOM 560 O O . VAL A 1 71 ? 20.705 7.039 -24.743 1.00 83.69 71 VAL A O 1
ATOM 563 N N . MET A 1 72 ? 22.459 6.763 -26.110 1.00 85.81 72 MET A N 1
ATOM 564 C CA . MET A 1 72 ? 22.843 5.440 -25.612 1.00 85.81 72 MET A CA 1
ATOM 565 C C . MET A 1 72 ? 23.128 5.397 -24.097 1.00 85.81 72 MET A C 1
ATOM 567 O O . MET A 1 72 ? 22.617 4.486 -23.440 1.00 85.81 72 MET A O 1
ATOM 571 N N . PRO A 1 73 ? 23.832 6.375 -23.487 1.00 89.75 73 PRO A N 1
ATOM 572 C CA . PRO A 1 73 ? 23.976 6.438 -22.031 1.00 89.75 73 PRO A CA 1
ATOM 573 C C . PRO A 1 73 ? 22.637 6.588 -21.297 1.00 89.75 73 PRO A C 1
ATOM 575 O O . PRO A 1 73 ? 22.448 5.979 -20.248 1.00 89.75 73 PRO A O 1
ATOM 578 N N . GLY A 1 74 ? 21.690 7.355 -21.854 1.00 85.12 74 GLY A N 1
ATOM 579 C CA . GLY A 1 74 ? 20.357 7.539 -21.269 1.00 85.12 74 GLY A CA 1
ATOM 580 C C . GLY A 1 74 ? 19.532 6.252 -21.280 1.00 85.12 74 GLY A C 1
ATOM 581 O O . GLY A 1 74 ? 18.927 5.893 -20.271 1.00 85.12 74 GLY A O 1
ATOM 582 N N . ALA A 1 75 ? 19.573 5.512 -22.390 1.00 86.44 75 ALA A N 1
ATOM 583 C CA . ALA A 1 75 ? 18.896 4.224 -22.508 1.00 86.44 75 ALA A CA 1
ATOM 584 C C . ALA A 1 75 ? 19.480 3.177 -21.540 1.00 86.44 75 ALA A C 1
ATOM 586 O O . ALA A 1 75 ? 18.737 2.502 -20.827 1.00 86.44 75 ALA A O 1
ATOM 587 N N . LEU A 1 76 ? 20.812 3.093 -21.450 1.00 89.69 76 LEU A N 1
ATOM 588 C CA . LEU A 1 76 ? 21.498 2.208 -20.503 1.00 89.69 76 LEU A CA 1
ATOM 589 C C . LEU A 1 76 ? 21.234 2.607 -19.045 1.00 89.69 76 LEU A C 1
ATOM 591 O O . LEU A 1 76 ? 21.019 1.734 -18.208 1.00 89.69 76 LEU A O 1
ATOM 595 N N . GLY A 1 77 ? 21.193 3.908 -18.744 1.00 89.44 77 GLY A N 1
ATOM 596 C CA . GLY A 1 77 ? 20.846 4.421 -17.419 1.00 89.44 77 GLY A CA 1
ATOM 597 C C . GLY A 1 77 ? 19.427 4.040 -16.995 1.00 89.44 77 GLY A C 1
ATOM 598 O O . GLY A 1 77 ? 19.226 3.585 -15.870 1.00 89.44 77 GLY A O 1
ATOM 599 N N . ALA A 1 78 ? 18.452 4.145 -17.903 1.00 86.88 78 ALA A N 1
ATOM 600 C CA . ALA A 1 78 ? 17.076 3.715 -17.656 1.00 86.88 78 ALA A CA 1
ATOM 601 C C . ALA A 1 78 ? 16.977 2.198 -17.409 1.00 86.88 78 ALA A C 1
ATOM 603 O O . ALA A 1 78 ? 16.301 1.767 -16.476 1.00 86.88 78 ALA A O 1
ATOM 604 N N . LEU A 1 79 ? 17.709 1.385 -18.178 1.00 86.69 79 LEU A N 1
ATOM 605 C CA . LEU A 1 79 ? 17.767 -0.064 -17.966 1.00 86.69 79 LEU A CA 1
ATOM 606 C C . LEU A 1 79 ? 18.443 -0.439 -16.642 1.00 86.69 79 LEU A C 1
ATOM 608 O O . LEU A 1 79 ? 17.952 -1.318 -15.934 1.00 86.69 79 LEU A O 1
ATOM 612 N N . ALA A 1 80 ? 19.528 0.243 -16.270 1.00 90.12 80 ALA A N 1
ATOM 613 C CA . ALA A 1 80 ? 20.195 0.037 -14.988 1.00 90.12 80 ALA A CA 1
ATOM 614 C C . ALA A 1 80 ? 19.277 0.409 -13.810 1.00 90.12 80 ALA A C 1
ATOM 616 O O . ALA A 1 80 ? 19.144 -0.366 -12.864 1.00 90.12 80 ALA A O 1
ATOM 617 N N . LEU A 1 81 ? 18.575 1.546 -13.894 1.00 88.56 81 LEU A N 1
ATOM 618 C CA . LEU A 1 81 ? 17.550 1.946 -12.922 1.00 88.56 81 LEU A CA 1
ATOM 619 C C . LEU A 1 81 ? 16.427 0.910 -12.828 1.00 88.56 81 LEU A C 1
ATOM 621 O O . LEU A 1 81 ? 16.051 0.515 -11.725 1.00 88.56 81 LEU A O 1
ATOM 625 N N . SER A 1 82 ? 15.931 0.417 -13.964 1.00 90.75 82 SER A N 1
ATOM 626 C CA . SER A 1 82 ? 14.941 -0.660 -13.996 1.00 90.75 82 SER A CA 1
ATOM 627 C C . SER A 1 82 ? 15.450 -1.927 -13.308 1.00 90.75 82 SER A C 1
ATOM 629 O O . SER A 1 82 ? 14.689 -2.565 -12.585 1.00 90.75 82 SER A O 1
ATOM 631 N N . ALA A 1 83 ? 16.712 -2.309 -13.514 1.00 87.12 83 ALA A N 1
ATOM 632 C CA . ALA A 1 83 ? 17.300 -3.483 -12.877 1.00 87.12 83 ALA A CA 1
ATOM 633 C C . ALA A 1 83 ? 17.415 -3.307 -11.355 1.00 87.12 83 ALA A C 1
ATOM 635 O O . ALA A 1 83 ? 17.048 -4.215 -10.613 1.00 87.12 83 ALA A O 1
ATOM 636 N N . ILE A 1 84 ? 17.839 -2.130 -10.881 1.00 89.06 84 ILE A N 1
ATOM 637 C CA . ILE A 1 84 ? 17.917 -1.807 -9.446 1.00 89.06 84 ILE A CA 1
ATOM 638 C C . ILE A 1 84 ? 16.522 -1.837 -8.808 1.00 89.06 84 ILE A C 1
ATOM 640 O O . ILE A 1 84 ? 16.324 -2.473 -7.773 1.00 89.06 84 ILE A O 1
ATOM 644 N N . LEU A 1 85 ? 15.537 -1.190 -9.437 1.00 86.12 85 LEU A N 1
ATOM 645 C CA . LEU A 1 85 ? 14.155 -1.170 -8.953 1.00 86.12 85 LEU A CA 1
ATOM 646 C C . LEU A 1 85 ? 13.516 -2.563 -8.997 1.00 86.12 85 LEU A C 1
ATOM 648 O O . LEU A 1 85 ? 12.806 -2.945 -8.068 1.00 86.12 85 LEU A O 1
ATOM 652 N N . GLY A 1 86 ? 13.786 -3.335 -10.050 1.00 84.12 86 GLY A N 1
ATOM 653 C CA . GLY A 1 86 ? 13.339 -4.716 -10.196 1.00 84.12 86 GLY A CA 1
ATOM 654 C C . GLY A 1 86 ? 13.947 -5.630 -9.136 1.00 84.12 86 GLY A C 1
ATOM 655 O O . GLY A 1 86 ? 13.226 -6.420 -8.532 1.00 84.12 86 GLY A O 1
ATOM 656 N N . TYR A 1 87 ? 15.241 -5.473 -8.848 1.00 84.69 87 TYR A N 1
ATOM 657 C CA . TYR A 1 87 ? 15.926 -6.196 -7.781 1.00 84.69 87 TYR A CA 1
ATOM 658 C C . TYR A 1 87 ? 15.361 -5.831 -6.406 1.00 84.69 87 TYR A C 1
ATOM 660 O O . TYR A 1 87 ? 14.999 -6.729 -5.656 1.00 84.69 87 TYR A O 1
ATOM 668 N N . GLY A 1 88 ? 15.174 -4.542 -6.105 1.00 81.19 88 GLY A N 1
ATOM 669 C CA . GLY A 1 88 ? 14.542 -4.100 -4.855 1.00 81.19 88 GLY A CA 1
ATOM 670 C C . GLY A 1 88 ? 13.099 -4.597 -4.700 1.00 81.19 88 GLY A C 1
ATOM 671 O O . GLY A 1 88 ? 12.684 -5.003 -3.616 1.00 81.19 88 GLY A O 1
ATOM 672 N N . ALA A 1 89 ? 12.333 -4.639 -5.793 1.00 79.62 89 ALA A N 1
ATOM 673 C CA . ALA A 1 89 ? 10.995 -5.224 -5.794 1.00 79.62 89 ALA A CA 1
ATOM 674 C C . ALA A 1 89 ? 11.022 -6.751 -5.614 1.00 79.62 89 ALA A C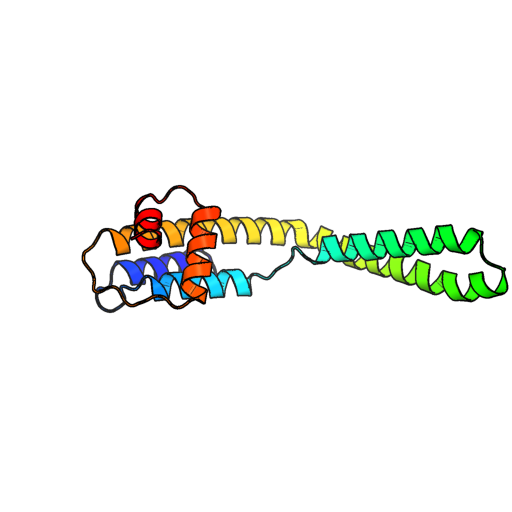 1
ATOM 676 O O . ALA A 1 89 ? 10.091 -7.308 -5.033 1.00 79.62 89 ALA A O 1
ATOM 677 N N . PHE A 1 90 ? 12.055 -7.426 -6.123 1.00 79.94 90 PHE A N 1
ATOM 678 C CA . PHE A 1 90 ? 12.235 -8.867 -6.000 1.00 79.94 90 PHE A CA 1
ATOM 679 C C . PHE A 1 90 ? 12.658 -9.269 -4.587 1.00 79.94 90 PHE A C 1
ATOM 681 O O . PHE A 1 90 ? 12.044 -10.167 -4.019 1.00 79.94 90 PHE A O 1
ATOM 688 N N . THR A 1 91 ? 13.642 -8.591 -3.996 1.00 80.25 91 THR A N 1
ATOM 689 C CA . THR A 1 91 ? 14.096 -8.866 -2.625 1.00 80.25 91 THR A CA 1
ATOM 690 C C . THR A 1 91 ? 13.029 -8.501 -1.596 1.00 80.25 91 THR A C 1
ATOM 692 O O . THR A 1 91 ? 12.807 -9.255 -0.659 1.00 80.25 91 THR A O 1
ATOM 695 N N . GLY A 1 92 ? 12.270 -7.425 -1.821 1.00 72.88 92 GLY A N 1
ATOM 696 C CA . GLY A 1 92 ? 11.151 -7.033 -0.960 1.00 72.88 92 GLY A CA 1
ATOM 697 C C . GLY A 1 92 ? 9.852 -7.825 -1.168 1.00 72.88 92 GLY A C 1
ATOM 698 O O . GLY A 1 92 ? 8.813 -7.425 -0.642 1.00 72.88 92 GLY A O 1
ATOM 699 N N . ARG A 1 93 ? 9.836 -8.909 -1.963 1.00 74.62 93 ARG A N 1
ATOM 700 C CA . ARG A 1 93 ? 8.597 -9.662 -2.257 1.00 74.62 93 ARG A CA 1
ATOM 701 C C . ARG A 1 93 ? 8.005 -10.336 -1.030 1.00 74.62 93 ARG A C 1
ATOM 703 O O . ARG A 1 93 ? 6.783 -10.332 -0.891 1.00 74.62 93 ARG A O 1
ATOM 710 N N . GLU A 1 94 ? 8.836 -10.954 -0.200 1.00 75.19 94 GLU A N 1
ATOM 711 C CA . GLU A 1 94 ? 8.365 -11.666 0.991 1.00 75.19 94 GLU A CA 1
ATOM 712 C C . GLU A 1 94 ? 7.849 -10.684 2.036 1.00 75.19 94 GLU A C 1
ATOM 714 O O . GLU A 1 94 ? 6.706 -10.818 2.469 1.00 75.19 94 GLU A O 1
ATOM 719 N N . ASP A 1 95 ? 8.598 -9.613 2.301 1.00 73.88 95 ASP A N 1
ATOM 720 C CA . ASP A 1 95 ? 8.165 -8.523 3.180 1.00 73.88 95 ASP A CA 1
ATOM 721 C C . ASP A 1 95 ? 6.874 -7.872 2.685 1.00 73.88 95 ASP A C 1
ATOM 723 O O . ASP A 1 95 ? 5.975 -7.561 3.465 1.00 73.88 95 ASP A O 1
ATOM 727 N N . ARG A 1 96 ? 6.723 -7.715 1.366 1.00 72.38 96 ARG A N 1
ATOM 728 C CA . ARG A 1 96 ? 5.491 -7.197 0.775 1.00 72.38 96 ARG A CA 1
ATOM 729 C C . ARG A 1 96 ? 4.327 -8.170 0.930 1.00 72.38 96 ARG A C 1
ATOM 731 O O . ARG A 1 96 ? 3.226 -7.718 1.220 1.00 72.38 96 ARG A O 1
ATOM 738 N N . LYS A 1 97 ? 4.533 -9.478 0.748 1.00 76.81 97 LYS A N 1
ATOM 739 C CA . LYS A 1 97 ? 3.490 -10.486 1.010 1.00 76.81 97 LYS A CA 1
ATOM 740 C C . LYS A 1 97 ? 3.085 -10.473 2.482 1.00 76.81 97 LYS A C 1
ATOM 742 O O . LYS A 1 97 ? 1.895 -10.413 2.764 1.00 76.81 97 LYS A O 1
ATOM 747 N N . ALA A 1 98 ? 4.051 -10.463 3.397 1.00 77.12 98 ALA A N 1
ATOM 748 C CA . ALA A 1 98 ? 3.805 -10.381 4.832 1.00 77.12 98 ALA A CA 1
ATOM 749 C C . ALA A 1 98 ? 3.073 -9.082 5.208 1.00 77.12 98 ALA A C 1
ATOM 751 O O . ALA A 1 98 ? 2.113 -9.111 5.974 1.00 77.12 98 ALA A O 1
ATOM 752 N N . SER A 1 99 ? 3.457 -7.951 4.610 1.00 76.81 99 SER A N 1
ATOM 753 C CA . SER A 1 99 ? 2.791 -6.662 4.815 1.00 76.81 99 SER A CA 1
ATOM 754 C C . SER A 1 99 ? 1.354 -6.663 4.285 1.00 76.81 99 SER A C 1
ATOM 756 O O . SER A 1 99 ? 0.461 -6.179 4.9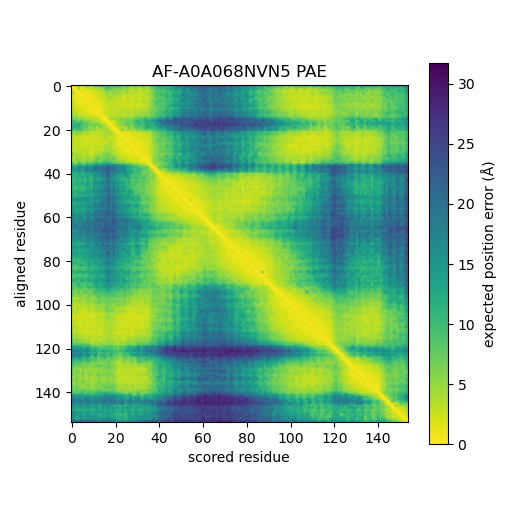73 1.00 76.81 99 SER A O 1
ATOM 758 N N . LEU A 1 100 ? 1.103 -7.270 3.119 1.00 79.25 100 LEU A N 1
ATOM 759 C CA . LEU A 1 100 ? -0.245 -7.417 2.553 1.00 79.25 100 LEU A CA 1
ATOM 760 C C . LEU A 1 100 ? -1.131 -8.346 3.391 1.00 79.25 100 LEU A C 1
ATOM 762 O O . LEU A 1 100 ? -2.309 -8.053 3.582 1.00 79.25 100 LEU A O 1
ATOM 766 N N . LEU A 1 101 ? -0.579 -9.450 3.902 1.00 82.44 101 LEU A N 1
ATOM 767 C CA . LEU A 1 101 ? -1.294 -10.343 4.818 1.00 82.44 101 LEU A CA 1
ATOM 768 C C . LEU A 1 101 ? -1.646 -9.616 6.120 1.00 82.44 101 LEU A C 1
ATOM 770 O O . LEU A 1 101 ? -2.785 -9.690 6.570 1.00 82.44 101 LEU A O 1
ATOM 774 N N . ALA A 1 102 ? -0.707 -8.846 6.672 1.00 83.25 102 ALA A N 1
ATOM 775 C CA . ALA A 1 102 ? -0.957 -8.018 7.846 1.00 83.25 102 ALA A CA 1
ATOM 776 C C . ALA A 1 102 ? -2.001 -6.921 7.572 1.00 83.25 102 ALA A C 1
ATOM 778 O O . ALA A 1 102 ? -2.846 -6.663 8.419 1.00 83.25 102 ALA A O 1
ATOM 779 N N . GLU A 1 103 ? -1.978 -6.288 6.395 1.00 84.00 103 GLU A N 1
ATOM 780 C CA . GLU A 1 103 ? -2.986 -5.306 5.976 1.00 84.00 103 GLU A CA 1
ATOM 781 C C . GLU A 1 103 ? -4.383 -5.941 5.929 1.00 84.00 103 GLU A C 1
ATOM 783 O O . GLU A 1 103 ? -5.335 -5.383 6.471 1.00 84.00 103 GLU A O 1
ATOM 788 N N . HIS A 1 104 ? -4.500 -7.130 5.330 1.00 83.12 104 HIS A N 1
ATOM 789 C CA . HIS A 1 104 ? -5.760 -7.868 5.266 1.00 83.12 104 HIS A CA 1
ATOM 790 C C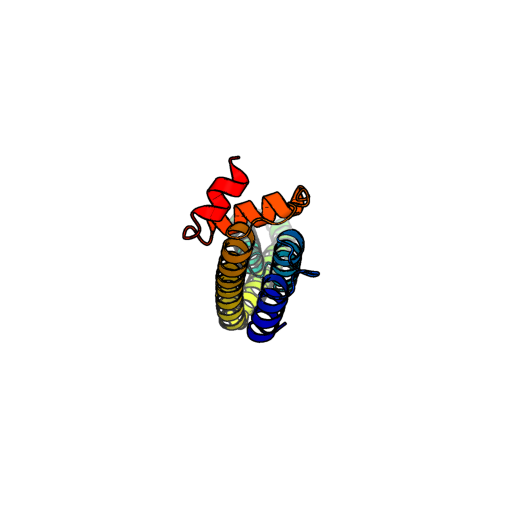 . HIS A 1 104 ? -6.280 -8.236 6.659 1.00 83.12 104 HIS A C 1
ATOM 792 O O . HIS A 1 104 ? -7.462 -8.053 6.948 1.00 83.12 104 HIS A O 1
ATOM 798 N N . GLU A 1 105 ? -5.391 -8.680 7.544 1.00 85.62 105 GLU A N 1
ATOM 799 C CA . GLU A 1 105 ? -5.755 -9.036 8.911 1.00 85.62 105 GLU A CA 1
ATOM 800 C C . GLU A 1 105 ? -6.188 -7.811 9.731 1.00 85.62 105 GLU A C 1
ATOM 802 O O . GLU A 1 105 ? -7.194 -7.861 10.437 1.00 85.62 105 GLU A O 1
ATOM 807 N N . ILE A 1 106 ? -5.516 -6.666 9.569 1.00 86.44 106 ILE A N 1
ATOM 808 C CA . ILE A 1 106 ? -5.936 -5.394 10.179 1.00 86.44 106 ILE A CA 1
ATOM 809 C C . ILE A 1 106 ? -7.333 -4.999 9.687 1.00 86.44 106 ILE A C 1
ATOM 811 O O . ILE A 1 106 ? -8.169 -4.596 10.495 1.00 86.44 106 ILE A O 1
ATOM 815 N N . TYR A 1 107 ? -7.614 -5.134 8.386 1.00 84.44 107 TYR A N 1
ATOM 816 C CA . TYR A 1 107 ? -8.945 -4.864 7.838 1.00 84.44 107 TYR A CA 1
ATOM 817 C C . TYR A 1 107 ? -10.013 -5.788 8.432 1.00 84.44 107 TYR A C 1
ATOM 819 O O . TYR A 1 107 ? -11.104 -5.320 8.769 1.00 84.44 107 TYR A O 1
ATOM 827 N N . ARG A 1 108 ? -9.712 -7.082 8.589 1.00 86.62 108 ARG A N 1
ATOM 828 C CA . ARG A 1 108 ? -10.609 -8.056 9.225 1.00 86.62 108 ARG A CA 1
ATOM 829 C C . ARG A 1 108 ? -10.916 -7.660 10.671 1.00 86.62 108 ARG A C 1
ATOM 831 O O . ARG A 1 108 ? -12.083 -7.503 11.020 1.00 86.62 108 ARG A O 1
ATOM 838 N N . LEU A 1 109 ? -9.884 -7.412 11.477 1.00 87.25 109 LEU A N 1
ATOM 839 C CA . LEU A 1 109 ? -10.016 -7.031 12.887 1.00 87.25 109 LEU A CA 1
ATOM 840 C C . LEU A 1 109 ? -10.763 -5.702 13.072 1.00 87.25 109 LEU A C 1
ATOM 842 O O . LEU A 1 109 ? -11.621 -5.584 13.946 1.00 87.25 109 LEU A O 1
ATOM 846 N N . ALA A 1 110 ? -10.477 -4.707 12.228 1.00 85.94 110 ALA A N 1
ATOM 847 C CA . ALA A 1 110 ? -11.170 -3.422 12.250 1.00 85.94 110 ALA A CA 1
ATOM 848 C C . ALA A 1 110 ? -12.661 -3.577 11.918 1.00 85.94 110 ALA A C 1
ATOM 850 O O . ALA A 1 110 ? -13.503 -2.938 12.546 1.00 85.94 110 ALA A O 1
ATOM 851 N N . THR A 1 111 ? -12.992 -4.450 10.963 1.00 85.75 111 THR A N 1
ATOM 852 C CA . THR A 1 111 ? -14.379 -4.758 10.591 1.00 85.75 111 THR A CA 1
ATOM 853 C C . THR A 1 111 ? -15.132 -5.392 11.762 1.00 85.75 111 THR A C 1
ATOM 855 O O . THR A 1 111 ? -16.203 -4.915 12.128 1.00 85.75 111 THR A O 1
ATOM 858 N N . GLU A 1 112 ? -14.540 -6.394 12.416 1.00 86.31 112 GLU A N 1
ATOM 859 C CA . GLU A 1 112 ? -15.139 -7.051 13.587 1.00 86.31 112 GLU A CA 1
ATOM 860 C C . GLU A 1 112 ? -15.333 -6.094 14.766 1.00 86.31 112 GLU A C 1
ATOM 862 O O . GLU A 1 112 ? -16.348 -6.149 15.462 1.00 86.31 112 GLU A O 1
ATOM 867 N N . ALA A 1 113 ? -14.371 -5.199 15.000 1.00 85.25 113 ALA A N 1
ATOM 868 C CA . ALA A 1 113 ? -14.485 -4.185 16.038 1.00 85.25 113 ALA A CA 1
ATOM 869 C C . ALA A 1 113 ? -15.616 -3.191 15.736 1.00 85.25 113 ALA A C 1
ATOM 871 O O . ALA A 1 113 ? -16.398 -2.859 16.625 1.00 85.25 113 ALA A O 1
ATOM 872 N N . LEU A 1 114 ? -15.737 -2.744 14.483 1.00 84.06 114 LEU A N 1
ATOM 873 C CA . LEU A 1 114 ? -16.801 -1.837 14.056 1.00 84.06 114 LEU A CA 1
ATOM 874 C C . LEU A 1 114 ? -18.186 -2.483 14.157 1.00 84.06 114 LEU A C 1
ATOM 876 O O . LEU A 1 114 ? -19.096 -1.831 14.661 1.00 84.06 114 LEU A O 1
ATOM 880 N N . ASP A 1 115 ? -18.342 -3.749 13.765 1.00 83.38 115 ASP A N 1
ATOM 881 C CA . ASP A 1 115 ? -19.614 -4.471 13.907 1.00 83.38 115 ASP A CA 1
ATOM 882 C C . ASP A 1 115 ? -20.061 -4.540 15.375 1.00 83.38 115 ASP A C 1
ATOM 884 O O . ASP A 1 115 ? -21.217 -4.251 15.689 1.00 83.38 115 ASP A O 1
ATOM 888 N N . LYS A 1 116 ? -19.133 -4.827 16.299 1.00 82.25 116 LYS A N 1
ATOM 889 C CA . LYS A 1 116 ? -19.421 -4.825 17.744 1.00 82.25 116 LYS A CA 1
ATOM 890 C C . LYS A 1 116 ? -19.805 -3.437 18.264 1.00 82.25 116 LYS A C 1
ATOM 892 O O . LYS A 1 116 ? -20.665 -3.328 19.129 1.00 82.25 116 LYS A O 1
ATOM 897 N N . ILE A 1 117 ? -19.188 -2.374 17.742 1.00 79.56 117 ILE A N 1
ATOM 898 C CA . ILE A 1 117 ? -19.512 -0.991 18.124 1.00 79.56 117 ILE A CA 1
ATOM 899 C C . ILE A 1 117 ? -20.893 -0.576 17.595 1.00 79.56 117 ILE A C 1
ATOM 901 O O . ILE A 1 117 ? -21.618 0.123 18.297 1.00 79.56 117 ILE A O 1
ATOM 905 N N . VAL A 1 118 ? -21.260 -0.983 16.374 1.00 76.94 118 VAL A N 1
ATOM 906 C CA . VAL A 1 118 ? -22.542 -0.628 15.737 1.00 76.94 118 VAL A CA 1
ATOM 907 C C . VAL A 1 118 ? -23.717 -1.405 16.336 1.00 76.94 118 VAL A C 1
ATOM 909 O O . VAL A 1 118 ? -24.818 -0.860 16.409 1.00 76.94 118 VAL A O 1
ATOM 912 N N . ALA A 1 119 ? -23.492 -2.644 16.784 1.00 75.69 119 ALA A N 1
ATOM 913 C CA . ALA A 1 119 ? -24.518 -3.486 17.398 1.00 75.69 119 ALA A CA 1
ATOM 914 C C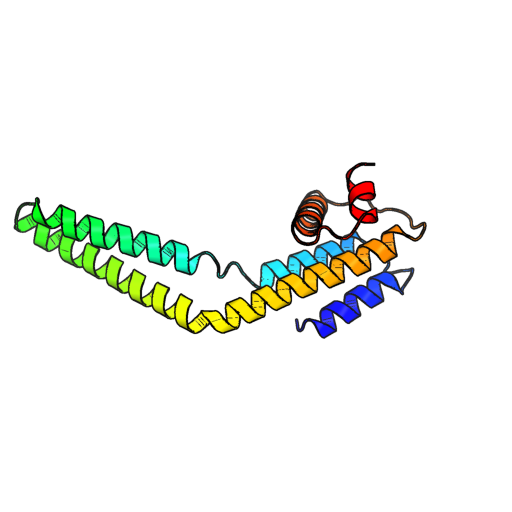 . ALA A 1 119 ? -25.059 -2.935 18.731 1.00 75.69 119 ALA A C 1
ATOM 916 O O . ALA A 1 119 ? -26.145 -3.324 19.158 1.00 75.69 119 ALA A O 1
ATOM 917 N N . GLU A 1 120 ? -24.334 -2.024 19.385 1.00 70.50 120 GLU A N 1
ATOM 918 C CA . GLU A 1 120 ? -24.747 -1.433 20.654 1.00 70.50 120 GLU A CA 1
ATOM 919 C C . GLU A 1 120 ? -25.208 0.031 20.491 1.00 70.50 120 GLU A C 1
ATOM 921 O O . GLU A 1 120 ? -24.606 0.805 19.741 1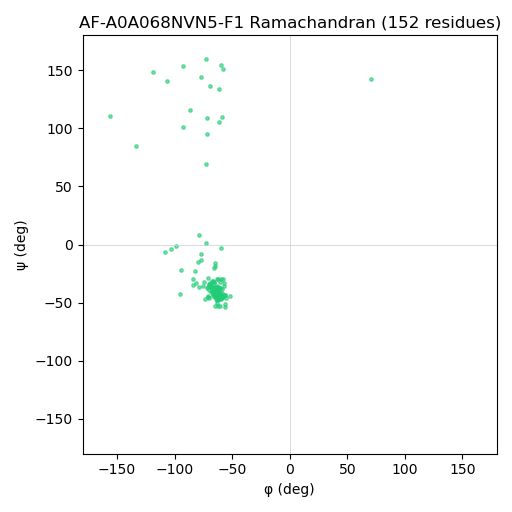.00 70.50 120 GLU A O 1
ATOM 926 N N . PRO A 1 121 ? -26.269 0.462 21.202 1.00 58.81 121 PRO A N 1
ATOM 927 C CA . PRO A 1 121 ? -26.777 1.827 21.114 1.00 58.81 121 PRO A CA 1
ATOM 928 C C . PRO A 1 121 ? -25.806 2.806 21.791 1.00 58.81 121 PRO A C 1
ATOM 930 O O . PRO A 1 121 ? -25.851 3.018 23.001 1.00 58.81 121 PRO A O 1
ATOM 933 N N . PHE A 1 122 ? -24.921 3.417 21.002 1.00 61.94 122 PHE A N 1
ATOM 934 C CA . PHE A 1 122 ? -23.965 4.431 21.456 1.00 61.94 122 PHE A CA 1
ATOM 935 C C . PHE A 1 122 ? -24.181 5.777 20.741 1.00 61.94 122 PHE A C 1
ATOM 937 O O . PHE A 1 122 ? -24.568 5.787 19.567 1.00 61.94 122 PHE A O 1
ATOM 944 N N . PRO A 1 123 ? -23.913 6.928 21.395 1.00 60.03 123 PRO A N 1
ATOM 945 C CA . PRO A 1 123 ? -23.952 8.233 20.741 1.00 60.03 123 PRO A CA 1
ATOM 946 C C . PRO A 1 123 ? -22.968 8.277 19.566 1.00 60.03 123 PRO A C 1
ATOM 948 O O . PRO A 1 123 ? -21.745 8.281 19.734 1.00 60.03 123 PRO A O 1
ATOM 951 N N . ARG A 1 124 ? -23.521 8.301 18.350 1.00 63.72 124 ARG A N 1
ATOM 952 C CA . ARG A 1 124 ? -22.760 8.307 17.100 1.00 63.72 124 ARG A CA 1
ATOM 953 C C . ARG A 1 124 ? -22.105 9.673 16.917 1.00 63.72 124 ARG A C 1
ATOM 955 O O . ARG A 1 124 ? -22.780 10.659 16.629 1.00 63.72 124 ARG A O 1
ATOM 962 N N . LYS A 1 125 ? -20.781 9.744 17.072 1.00 68.50 125 LYS A N 1
ATOM 963 C CA . LYS A 1 125 ? -20.023 10.919 16.623 1.00 68.50 125 LYS A CA 1
ATOM 964 C C . LYS A 1 125 ? -20.032 10.956 15.089 1.00 68.50 125 LYS A C 1
ATOM 966 O O . LYS A 1 125 ? -19.819 9.904 14.480 1.00 68.50 125 LYS A O 1
ATOM 971 N N . PRO A 1 126 ? -20.241 12.126 14.461 1.00 73.50 126 PRO A N 1
ATOM 972 C CA . PRO A 1 126 ? -20.142 12.242 13.013 1.00 73.50 126 PRO A CA 1
ATOM 973 C C . PRO A 1 126 ? -18.721 11.886 12.564 1.00 73.50 126 PRO A C 1
ATOM 975 O O . PRO A 1 126 ? -17.738 12.330 13.163 1.00 73.50 126 PRO A O 1
ATOM 978 N N . LEU A 1 127 ? -18.619 11.060 11.523 1.00 75.69 127 LEU A N 1
ATOM 979 C CA . LEU A 1 127 ? -17.342 10.686 10.923 1.00 75.69 127 LEU A CA 1
ATOM 980 C C . LEU A 1 127 ? -16.819 11.823 10.040 1.00 75.69 127 LEU A C 1
ATOM 982 O O . LEU A 1 127 ? -17.584 12.506 9.357 1.00 75.69 127 LEU A O 1
ATOM 986 N N . THR A 1 128 ? -15.502 12.011 10.020 1.00 84.50 128 THR A N 1
ATOM 987 C CA . THR A 1 128 ? -14.865 12.926 9.064 1.00 84.50 128 THR A CA 1
ATOM 988 C C . THR A 1 128 ? -14.875 12.322 7.655 1.00 84.50 128 THR A C 1
ATOM 990 O O . THR A 1 128 ? -14.979 11.105 7.495 1.00 84.50 128 THR A O 1
ATOM 993 N N . ARG A 1 129 ? -14.724 13.149 6.607 1.00 82.06 129 ARG A N 1
ATOM 994 C CA . ARG A 1 129 ? -14.667 12.661 5.210 1.00 82.06 129 ARG A CA 1
ATOM 995 C C . ARG A 1 129 ? -13.636 11.545 5.023 1.00 82.06 129 ARG A C 1
ATOM 997 O O . ARG A 1 129 ? -13.946 10.511 4.450 1.00 82.06 129 ARG A O 1
ATOM 1004 N N . GLU A 1 130 ? -12.450 11.715 5.596 1.00 80.44 130 GLU A N 1
ATOM 1005 C CA . GLU A 1 130 ? -11.373 10.728 5.491 1.00 80.44 130 GLU A CA 1
ATOM 1006 C C . GLU A 1 130 ? -11.706 9.395 6.184 1.00 80.44 130 GLU A C 1
ATOM 1008 O O . GLU A 1 130 ? -11.282 8.326 5.743 1.00 80.44 130 GLU A O 1
ATOM 1013 N N . GLN A 1 131 ? -12.476 9.441 7.274 1.00 80.56 131 GLN A N 1
ATOM 1014 C CA . GLN A 1 131 ? -12.957 8.246 7.966 1.00 80.56 131 GLN A CA 1
ATOM 1015 C C . GLN A 1 131 ? -14.032 7.529 7.155 1.00 80.56 131 GLN A C 1
ATOM 1017 O O . GLN A 1 131 ? -14.026 6.303 7.104 1.00 80.56 131 GLN A O 1
ATOM 1022 N N . VAL A 1 132 ? -14.906 8.277 6.479 1.00 82.00 132 VAL A N 1
ATOM 1023 C CA . VAL A 1 132 ? -15.890 7.715 5.544 1.00 82.00 132 VAL A CA 1
ATOM 1024 C C . VAL A 1 132 ? -15.192 7.021 4.375 1.00 82.00 132 VAL A C 1
ATOM 1026 O O . VAL A 1 132 ? -15.574 5.909 4.019 1.00 82.00 132 VAL A O 1
ATOM 1029 N N . ASP A 1 133 ? -14.145 7.620 3.808 1.00 83.38 133 ASP A N 1
ATOM 1030 C CA . ASP A 1 133 ? -13.377 6.995 2.724 1.00 83.38 133 ASP A CA 1
ATOM 1031 C C . ASP A 1 133 ? -12.669 5.718 3.201 1.00 83.38 133 ASP A C 1
ATOM 1033 O O . ASP A 1 133 ? -12.739 4.683 2.540 1.00 83.38 133 ASP A O 1
ATOM 1037 N N . THR A 1 134 ? -12.089 5.748 4.406 1.00 81.62 134 THR A N 1
ATOM 1038 C CA . THR A 1 134 ? -11.485 4.561 5.040 1.00 81.62 134 THR A CA 1
ATOM 1039 C C . THR A 1 134 ? -12.524 3.458 5.267 1.00 81.62 134 THR A C 1
ATOM 1041 O O . THR A 1 134 ? -12.245 2.284 5.029 1.00 81.62 134 THR A O 1
ATOM 1044 N N . LEU A 1 135 ? -13.738 3.824 5.690 1.00 81.31 135 LEU A N 1
ATOM 1045 C CA . LEU A 1 135 ? -14.846 2.894 5.906 1.00 81.31 135 LEU A CA 1
ATOM 1046 C C . LEU A 1 135 ? -15.328 2.267 4.586 1.00 81.31 135 LEU A C 1
ATOM 1048 O O . LEU A 1 135 ? -15.578 1.065 4.529 1.00 81.31 135 LEU A O 1
ATOM 1052 N N . LYS A 1 136 ? -15.401 3.050 3.503 1.00 81.12 136 LYS A N 1
ATOM 1053 C CA . LYS A 1 136 ? -15.712 2.540 2.157 1.00 81.12 136 LYS A CA 1
ATOM 1054 C C . LYS A 1 136 ? -14.650 1.561 1.660 1.00 81.12 136 LYS A C 1
ATOM 1056 O O . LYS A 1 136 ? -14.997 0.509 1.121 1.00 81.12 136 LYS A O 1
ATOM 1061 N N . ASP A 1 137 ? -13.373 1.877 1.866 1.00 82.12 137 ASP A N 1
ATOM 1062 C CA . ASP A 1 137 ? -12.263 0.991 1.507 1.00 82.12 137 ASP A CA 1
ATOM 1063 C C . ASP A 1 137 ? -12.291 -0.321 2.305 1.00 82.12 137 ASP A C 1
ATOM 1065 O O . ASP A 1 137 ? -12.082 -1.391 1.728 1.00 82.12 137 ASP A O 1
ATOM 1069 N N . LEU A 1 138 ? -12.621 -0.251 3.599 1.00 80.12 138 LEU A N 1
ATOM 1070 C CA . LEU A 1 138 ? -12.864 -1.406 4.471 1.00 80.12 138 LEU A CA 1
ATOM 1071 C C . LEU A 1 138 ? -13.956 -2.320 3.904 1.00 80.12 138 LEU A C 1
ATOM 1073 O O . LEU A 1 138 ? -13.707 -3.501 3.675 1.00 80.12 138 LEU A O 1
ATOM 1077 N N . VAL A 1 139 ? -15.137 -1.774 3.600 1.00 78.88 139 VAL A N 1
ATOM 1078 C CA . VAL A 1 139 ? -16.279 -2.545 3.071 1.00 78.88 139 VAL A CA 1
ATOM 1079 C C . VAL A 1 139 ? -15.972 -3.168 1.708 1.00 78.88 139 VAL A C 1
ATOM 1081 O O . VAL A 1 139 ? -16.406 -4.284 1.418 1.00 78.88 139 VAL A O 1
ATOM 1084 N N . LYS A 1 140 ? -15.209 -2.469 0.861 1.00 79.88 140 LYS A N 1
ATOM 1085 C CA . LYS A 1 140 ? -14.786 -2.987 -0.446 1.00 79.88 140 LYS A CA 1
ATOM 1086 C C . LYS A 1 140 ? -13.841 -4.184 -0.315 1.00 79.88 140 LYS A C 1
ATOM 1088 O O . LYS A 1 140 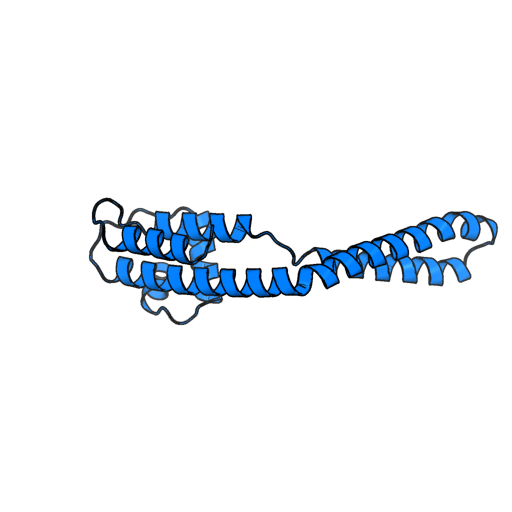? -13.884 -5.082 -1.154 1.00 79.88 140 LYS A O 1
ATOM 1093 N N . ARG A 1 141 ? -12.966 -4.179 0.695 1.00 73.62 141 ARG A N 1
ATOM 1094 C CA . ARG A 1 141 ? -11.916 -5.192 0.890 1.00 73.62 141 ARG A CA 1
ATOM 1095 C C . ARG A 1 141 ? -12.325 -6.336 1.820 1.00 73.62 141 ARG A C 1
ATOM 1097 O O . ARG A 1 141 ? -11.747 -7.412 1.707 1.00 73.62 141 ARG A O 1
ATOM 1104 N N . SER A 1 142 ? -13.321 -6.120 2.678 1.00 66.25 142 SER A N 1
ATOM 1105 C CA . SER A 1 142 ? -13.890 -7.110 3.598 1.00 66.25 142 SER A CA 1
ATOM 1106 C C . SER A 1 142 ? -15.425 -7.064 3.524 1.00 66.25 142 SER A C 1
ATOM 1108 O O . SER A 1 142 ? -16.072 -6.365 4.302 1.00 66.25 142 SER A O 1
ATOM 1110 N N . PRO A 1 143 ? -16.050 -7.770 2.561 1.00 58.34 143 PRO A N 1
ATOM 1111 C CA . PRO A 1 143 ? -17.479 -7.630 2.273 1.00 58.34 143 PRO A CA 1
ATOM 1112 C C . PRO A 1 143 ? -18.419 -8.249 3.324 1.00 58.34 143 PRO A C 1
ATOM 1114 O O . PRO A 1 143 ? -19.633 -8.209 3.126 1.00 58.34 143 PRO A O 1
ATOM 1117 N N . THR A 1 144 ? -17.890 -8.821 4.404 1.00 56.94 144 THR A N 1
ATOM 1118 C CA . THR A 1 144 ? -18.622 -9.694 5.334 1.00 56.94 144 THR A CA 1
ATOM 1119 C C . THR A 1 144 ? -19.495 -8.949 6.356 1.00 56.94 144 THR A C 1
ATOM 1121 O O . THR A 1 144 ? -20.375 -9.568 6.946 1.00 56.94 144 THR A O 1
ATOM 1124 N N . SER A 1 145 ? -19.325 -7.637 6.558 1.00 57.50 145 SER A N 1
ATOM 1125 C CA . SER A 1 145 ? -20.082 -6.881 7.571 1.00 57.50 145 SER A CA 1
ATOM 1126 C C . SER A 1 145 ? -21.354 -6.233 7.017 1.00 57.50 145 SER A C 1
ATOM 1128 O O . SER A 1 145 ? -21.343 -5.178 6.375 1.00 57.50 145 SER A O 1
ATOM 1130 N N . MET A 1 146 ? -22.498 -6.864 7.285 1.00 56.84 146 MET A N 1
ATOM 1131 C CA . MET A 1 146 ? -23.814 -6.325 6.918 1.00 56.84 146 MET A CA 1
ATOM 1132 C C . MET A 1 146 ? -24.152 -5.038 7.701 1.00 56.84 146 MET A C 1
ATOM 1134 O O . MET A 1 146 ? -24.666 -4.090 7.109 1.00 56.84 146 MET A O 1
ATOM 1138 N N . GLY A 1 147 ? -23.772 -4.947 8.983 1.00 61.06 147 GLY A N 1
ATOM 1139 C CA . GLY A 1 147 ? -24.084 -3.798 9.849 1.00 61.06 147 GLY A CA 1
ATOM 1140 C C . GLY A 1 147 ? -23.369 -2.498 9.457 1.00 61.06 147 GLY A C 1
ATOM 1141 O O . GLY A 1 147 ? -23.943 -1.412 9.538 1.00 61.06 147 GLY A O 1
ATOM 1142 N N . ILE A 1 148 ? -22.138 -2.586 8.944 1.00 59.84 148 ILE A N 1
ATOM 1143 C CA . ILE A 1 148 ? -21.389 -1.412 8.465 1.00 59.84 148 ILE A CA 1
ATOM 1144 C C . ILE A 1 148 ? -21.988 -0.843 7.169 1.00 59.84 148 ILE A C 1
ATOM 1146 O O . ILE A 1 148 ? -21.977 0.372 6.958 1.00 59.84 148 ILE A O 1
ATOM 1150 N N . ARG A 1 149 ? -22.536 -1.698 6.295 1.00 60.56 149 ARG A N 1
ATOM 1151 C CA . ARG A 1 149 ? -23.208 -1.246 5.064 1.00 60.56 149 ARG A CA 1
ATOM 1152 C C . ARG A 1 149 ? -24.474 -0.457 5.368 1.00 60.56 149 ARG A C 1
ATOM 1154 O O . ARG A 1 149 ? -24.737 0.530 4.688 1.00 60.56 149 ARG A O 1
ATOM 1161 N N . GLU A 1 150 ? -25.230 -0.862 6.383 1.00 61.31 150 GLU A N 1
ATOM 1162 C CA . GLU A 1 150 ? -26.392 -0.102 6.852 1.00 61.31 150 GLU A CA 1
ATOM 1163 C C . GLU A 1 150 ? -25.971 1.239 7.463 1.00 61.31 150 GLU A C 1
ATOM 1165 O O . GLU A 1 150 ? -26.583 2.258 7.164 1.00 61.31 150 GLU A O 1
ATOM 1170 N N . PHE A 1 151 ? -24.865 1.276 8.218 1.00 62.03 151 PHE A N 1
ATOM 1171 C CA . PHE A 1 151 ? -24.309 2.519 8.767 1.00 62.03 151 PHE A CA 1
ATOM 1172 C C . PHE A 1 151 ? -23.865 3.530 7.691 1.00 62.03 151 PHE A C 1
ATOM 1174 O O . PHE A 1 151 ? -23.877 4.731 7.935 1.00 62.03 151 PHE A O 1
ATOM 1181 N N . LEU A 1 152 ? -23.447 3.064 6.510 1.00 59.84 152 LEU A N 1
ATOM 1182 C CA . LEU A 1 152 ? -23.056 3.929 5.389 1.00 59.84 152 LEU A CA 1
ATOM 1183 C C . LEU A 1 152 ? -24.240 4.438 4.550 1.00 59.84 152 LEU A C 1
ATOM 1185 O O . LEU A 1 152 ? -24.074 5.433 3.844 1.00 59.84 152 LEU A O 1
ATOM 1189 N N . ASN A 1 153 ? -25.381 3.744 4.576 1.00 57.81 153 ASN A N 1
ATOM 1190 C CA . ASN A 1 153 ? -26.538 4.016 3.714 1.00 57.81 153 ASN A CA 1
ATOM 1191 C C . ASN A 1 153 ? -27.744 4.630 4.454 1.00 57.81 153 ASN A C 1
ATOM 1193 O O . ASN A 1 153 ? -28.722 4.974 3.791 1.00 57.81 153 ASN A O 1
ATOM 1197 N N . GLY A 1 154 ? -27.695 4.736 5.786 1.00 50.78 154 GLY A N 1
ATOM 1198 C CA . GLY A 1 154 ? -28.717 5.374 6.629 1.00 50.78 154 GLY A CA 1
ATOM 1199 C C . GLY A 1 154 ? -28.253 6.705 7.199 1.00 50.78 154 GLY A C 1
ATOM 1200 O O . GLY A 1 154 ? -29.098 7.621 7.271 1.00 50.78 154 GLY A O 1
#

Foldseek 3Di:
DDLVVLLVVLVCCLPPLVNVALQVLLVSLCVLLVVLDPLVVLLVLLVVLLVVLVVLVVVLVVDDPVVNVVSNVVSVVSNVSSVVSVVVNVVCVVVVVVSVVSSLSSLVSSLVSVLSSLVDDDDHDDHDPSSLVSLVVSCVSPVPRPSSVVVNVD

Sequence (154 aa):
MPVEEIAERFEQCVREPSMRSASAVLRITREQIHARGQLSIYPKLALWFLEGGVALLLASRFLPADTQKSVMPGALGALALSAILGYGAFTGREDRKASLLAEHEIYRLATEALDKIVAEPFPRKPLTREQVDTLKDLVKRSPTSMGIREFLNG

Nearest PDB structures (foldseek):
  4tx5-assembly1_A  TM=4.181E-01  e=1.025E+00  Homo sapiens
  8auw-assembly1_D  TM=4.145E-01  e=1.318E+00  Homo sapiens
  7a0g-assembly1_HHH  TM=2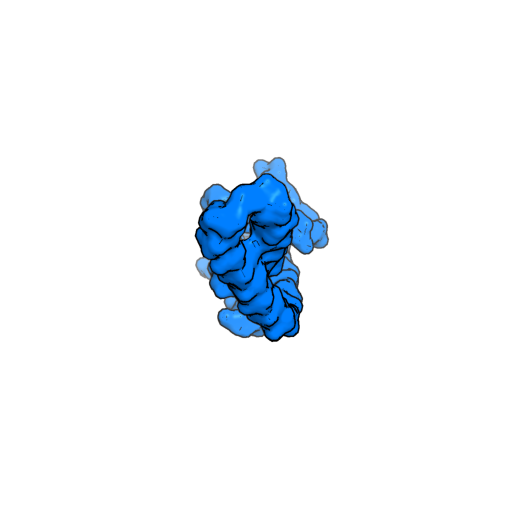.844E-01  e=2.947E+00  Serratia marcescens
  2i1k-assembly1_A  TM=3.248E-01  e=7.664E+00  Spodoptera frugiperda